Protein AF-N9TD05-F1 (afdb_monomer_lite)

Radius of gyration: 13.07 Å; chains: 1; bounding box: 23×29×31 Å

Structure (mmCIF, N/CA/C/O backbone):
data_AF-N9TD05-F1
#
_entry.id   AF-N9TD05-F1
#
loop_
_atom_site.group_PDB
_atom_site.id
_atom_site.type_symbol
_atom_site.label_atom_id
_atom_site.label_alt_id
_atom_site.label_comp_id
_atom_site.label_asym_id
_atom_site.label_entity_id
_atom_site.label_seq_id
_atom_site.pdbx_PDB_ins_code
_atom_site.Cartn_x
_atom_site.Cartn_y
_atom_site.Cartn_z
_atom_site.occupancy
_atom_site.B_iso_or_equiv
_atom_site.auth_seq_id
_atom_site.auth_comp_id
_atom_site.auth_asym_id
_atom_site.auth_atom_id
_atom_site.pdbx_PDB_model_num
ATOM 1 N N . MET A 1 1 ? 14.920 15.778 -25.817 1.00 37.72 1 MET A N 1
ATOM 2 C CA . MET A 1 1 ? 14.920 14.300 -25.759 1.00 37.72 1 MET A CA 1
ATOM 3 C C . MET A 1 1 ? 14.077 13.878 -24.570 1.00 37.72 1 MET A C 1
ATOM 5 O O . MET A 1 1 ? 14.440 14.206 -23.447 1.00 37.72 1 MET A O 1
ATOM 9 N N . ILE A 1 2 ? 12.938 13.228 -24.810 1.00 45.41 2 ILE A N 1
ATOM 10 C CA . ILE A 1 2 ? 12.154 12.592 -23.745 1.00 45.41 2 ILE A CA 1
ATOM 11 C C . ILE A 1 2 ? 12.961 11.364 -23.310 1.00 45.41 2 ILE A C 1
ATOM 13 O O . ILE A 1 2 ? 13.153 10.449 -24.107 1.00 45.41 2 ILE A O 1
ATOM 17 N N . LYS A 1 3 ? 13.521 11.380 -22.095 1.00 52.09 3 LYS A N 1
ATOM 18 C CA . LYS A 1 3 ? 14.152 10.191 -21.513 1.00 52.09 3 LYS A CA 1
ATOM 19 C C . LYS A 1 3 ? 13.043 9.170 -21.286 1.00 52.09 3 LYS A C 1
ATOM 21 O O . LYS A 1 3 ? 12.153 9.422 -20.478 1.00 52.09 3 LYS A O 1
ATOM 26 N N . SER A 1 4 ? 13.087 8.056 -22.011 1.00 59.09 4 SER A N 1
ATOM 27 C CA . SER A 1 4 ? 12.274 6.881 -21.715 1.00 59.09 4 SER A CA 1
ATOM 28 C C . SER A 1 4 ? 12.447 6.553 -20.235 1.00 59.09 4 SER A C 1
ATOM 30 O O . SER A 1 4 ? 13.568 6.326 -19.777 1.00 59.09 4 SER A O 1
ATOM 32 N N . ILE A 1 5 ? 11.359 6.621 -19.470 1.00 61.62 5 ILE A N 1
ATOM 33 C CA . ILE A 1 5 ? 11.338 6.137 -18.094 1.00 61.62 5 ILE A CA 1
ATOM 34 C C . ILE A 1 5 ? 11.529 4.628 -18.221 1.00 61.62 5 ILE A C 1
ATOM 36 O O . ILE A 1 5 ? 10.637 3.931 -18.695 1.00 61.62 5 ILE A O 1
ATOM 40 N N . ASP A 1 6 ? 12.726 4.148 -17.899 1.00 52.84 6 ASP A N 1
ATOM 41 C CA . ASP A 1 6 ? 13.016 2.722 -17.823 1.00 52.84 6 ASP A CA 1
ATOM 42 C C . ASP A 1 6 ? 12.161 2.131 -16.691 1.00 52.84 6 ASP A C 1
ATOM 44 O O . ASP A 1 6 ? 12.480 2.247 -15.509 1.00 52.84 6 ASP A O 1
ATOM 48 N N . LEU A 1 7 ? 11.008 1.568 -17.062 1.00 55.66 7 LEU A N 1
ATOM 49 C CA . LEU A 1 7 ? 10.098 0.851 -16.163 1.00 55.66 7 LEU A CA 1
ATOM 50 C C . LEU A 1 7 ? 10.604 -0.573 -15.859 1.00 55.66 7 LEU A C 1
ATOM 52 O O . LEU A 1 7 ? 9.962 -1.313 -15.121 1.00 55.66 7 LEU A O 1
ATOM 56 N N . THR A 1 8 ? 11.760 -0.943 -16.413 1.00 52.22 8 THR A N 1
ATOM 57 C CA . THR A 1 8 ? 12.412 -2.253 -16.304 1.00 52.22 8 THR A CA 1
ATOM 58 C C . THR A 1 8 ? 13.166 -2.447 -14.986 1.00 52.22 8 THR A C 1
ATOM 60 O O . THR A 1 8 ? 13.685 -3.528 -14.721 1.00 52.22 8 THR A O 1
ATOM 63 N N . ASN A 1 9 ? 13.192 -1.437 -14.108 1.00 52.50 9 ASN A N 1
ATOM 64 C CA . ASN A 1 9 ? 13.637 -1.571 -12.717 1.00 52.50 9 ASN A CA 1
ATOM 65 C C . ASN A 1 9 ? 12.578 -2.312 -11.867 1.00 52.50 9 ASN A C 1
ATOM 67 O O . ASN A 1 9 ? 12.033 -1.789 -10.896 1.00 52.50 9 ASN A O 1
ATOM 71 N N . THR A 1 10 ? 12.277 -3.553 -12.248 1.00 57.00 10 THR A N 1
ATOM 72 C CA . THR A 1 10 ? 11.257 -4.433 -11.653 1.00 57.00 10 THR A CA 1
ATOM 73 C C . THR A 1 10 ? 11.693 -5.057 -10.316 1.00 57.00 10 THR A C 1
ATOM 75 O O . THR A 1 10 ? 11.025 -5.939 -9.797 1.00 57.00 10 THR A O 1
ATOM 78 N N . GLU A 1 11 ? 12.791 -4.605 -9.703 1.00 58.06 11 GLU A N 1
ATOM 79 C CA . GLU A 1 11 ? 13.316 -5.222 -8.471 1.00 58.06 11 GLU A CA 1
ATOM 80 C C . GLU A 1 11 ? 13.685 -4.228 -7.365 1.00 58.06 11 GLU A C 1
ATOM 82 O O . GLU A 1 11 ? 14.279 -4.611 -6.352 1.00 58.06 11 GLU A O 1
ATOM 87 N N . ARG A 1 12 ? 13.289 -2.949 -7.472 1.00 58.47 12 ARG A N 1
ATOM 88 C CA . ARG A 1 12 ? 13.306 -2.097 -6.27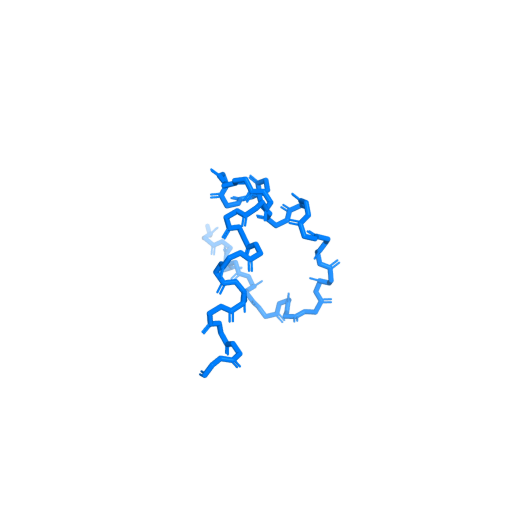5 1.00 58.47 12 ARG A CA 1
ATOM 89 C C . ARG A 1 12 ? 12.244 -2.605 -5.315 1.00 58.47 12 ARG A C 1
ATOM 91 O O . ARG A 1 12 ? 11.064 -2.302 -5.467 1.00 58.47 12 ARG A O 1
ATOM 98 N N . ARG A 1 13 ? 12.683 -3.353 -4.301 1.00 64.62 13 ARG A N 1
ATOM 99 C CA . ARG A 1 13 ? 11.887 -3.662 -3.112 1.00 64.62 13 ARG A CA 1
ATOM 100 C C . ARG A 1 13 ? 11.576 -2.343 -2.412 1.00 64.62 13 ARG A C 1
ATOM 102 O O . ARG A 1 13 ? 12.354 -1.858 -1.599 1.00 64.62 13 ARG A O 1
ATOM 109 N N . VAL A 1 14 ? 10.470 -1.727 -2.798 1.00 68.88 14 VAL A N 1
ATOM 110 C CA . VAL A 1 14 ? 9.911 -0.565 -2.118 1.00 68.88 14 VAL A CA 1
ATOM 111 C C . VAL A 1 14 ? 9.093 -1.066 -0.940 1.00 68.88 14 VAL A C 1
ATOM 113 O O . VAL A 1 14 ? 8.278 -1.977 -1.080 1.00 68.88 14 VAL A O 1
ATOM 116 N N . SER A 1 15 ? 9.335 -0.494 0.236 1.00 75.62 15 SER A N 1
ATOM 117 C CA . SER A 1 15 ? 8.528 -0.784 1.419 1.00 75.62 15 SER A CA 1
ATOM 118 C C . SER A 1 15 ? 7.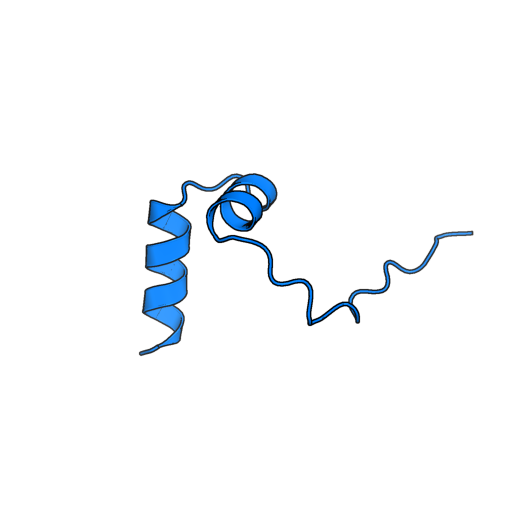067 -0.417 1.160 1.00 75.62 15 SER A C 1
ATOM 120 O O . SER A 1 15 ? 6.785 0.553 0.453 1.00 75.62 15 SER A O 1
ATOM 122 N N . THR A 1 16 ? 6.137 -1.143 1.781 1.00 78.56 16 THR A N 1
ATOM 123 C CA . THR A 1 16 ? 4.689 -0.910 1.658 1.00 78.56 16 THR A CA 1
ATOM 124 C C . THR A 1 16 ? 4.314 0.550 1.935 1.00 78.56 16 THR A C 1
ATOM 126 O O . THR A 1 16 ? 3.566 1.144 1.164 1.00 78.56 16 THR A O 1
ATOM 129 N N . ALA A 1 17 ? 4.928 1.169 2.948 1.00 79.00 17 ALA A N 1
ATOM 130 C CA . ALA A 1 17 ? 4.770 2.589 3.263 1.00 79.00 17 ALA A CA 1
ATOM 131 C C . ALA A 1 17 ? 5.198 3.521 2.116 1.00 79.00 17 ALA A C 1
ATOM 133 O O . ALA A 1 17 ? 4.502 4.478 1.782 1.00 79.00 17 ALA A O 1
ATOM 134 N N . GLU A 1 18 ? 6.334 3.234 1.476 1.00 82.62 18 GLU A N 1
ATOM 135 C CA . GLU A 1 18 ? 6.861 4.053 0.382 1.00 82.62 18 GLU A CA 1
ATOM 136 C C . GLU A 1 18 ? 6.002 3.909 -0.883 1.00 82.62 18 GLU A C 1
ATOM 138 O O . GLU A 1 18 ? 5.782 4.875 -1.615 1.00 82.62 18 GLU A O 1
ATOM 143 N N . PHE A 1 19 ? 5.469 2.712 -1.122 1.00 82.94 19 PHE A N 1
ATOM 144 C CA . 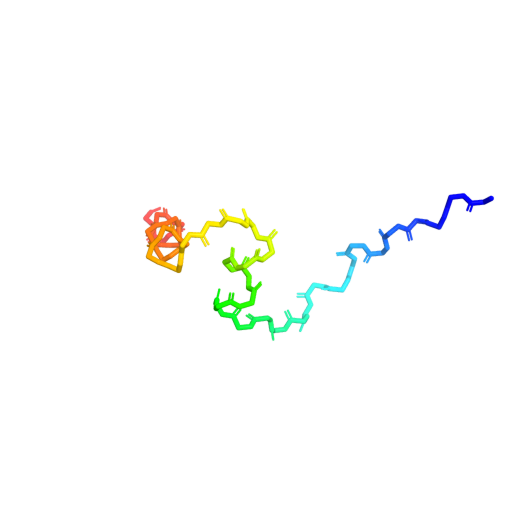PHE A 1 19 ? 4.530 2.465 -2.209 1.00 82.94 19 PHE A CA 1
ATOM 145 C C . PHE A 1 19 ? 3.181 3.155 -1.967 1.00 82.94 19 PHE A C 1
ATOM 147 O O . PHE A 1 19 ? 2.671 3.821 -2.866 1.00 82.94 19 PHE A O 1
ATOM 154 N N . ALA A 1 20 ? 2.636 3.063 -0.750 1.00 83.00 20 ALA A N 1
ATOM 155 C CA . ALA A 1 20 ? 1.400 3.740 -0.356 1.00 83.00 20 ALA A CA 1
ATOM 156 C C . ALA A 1 20 ? 1.519 5.260 -0.546 1.00 83.00 20 ALA A C 1
ATOM 158 O O . ALA A 1 20 ? 0.661 5.883 -1.175 1.0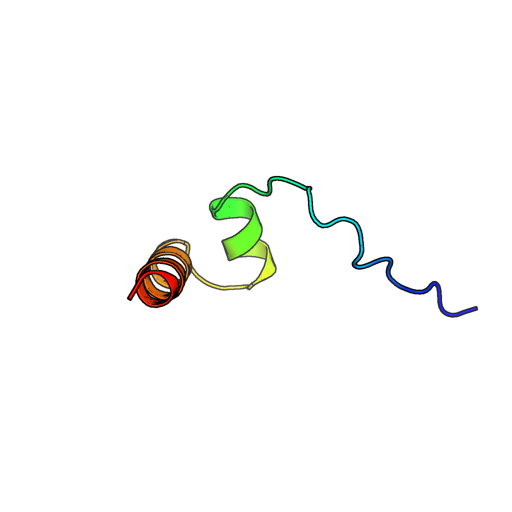0 83.00 20 ALA A O 1
ATOM 159 N N . LEU A 1 21 ? 2.649 5.832 -0.113 1.00 83.75 21 LEU A N 1
ATOM 160 C CA . LEU A 1 21 ? 2.951 7.250 -0.275 1.00 83.75 21 LEU A CA 1
ATOM 161 C C . LEU A 1 21 ? 3.007 7.672 -1.752 1.00 83.75 21 LEU A C 1
ATOM 163 O O . LEU A 1 21 ? 2.396 8.676 -2.118 1.00 83.75 21 LEU A O 1
ATOM 167 N N . ARG A 1 22 ? 3.692 6.906 -2.616 1.00 84.00 22 ARG A N 1
ATOM 168 C CA . ARG A 1 22 ? 3.767 7.204 -4.062 1.00 84.00 22 ARG A CA 1
ATOM 169 C C . ARG A 1 22 ? 2.423 7.089 -4.776 1.00 84.00 22 ARG A C 1
ATOM 171 O O . ARG A 1 22 ? 2.189 7.818 -5.733 1.00 84.00 22 ARG A O 1
ATOM 178 N N . MET A 1 23 ? 1.559 6.194 -4.311 1.00 83.69 23 MET A N 1
ATOM 179 C CA . MET A 1 23 ? 0.212 5.996 -4.850 1.00 83.69 23 MET A CA 1
ATOM 180 C C . MET A 1 23 ? -0.815 6.983 -4.271 1.00 83.69 23 MET A C 1
ATOM 182 O O . MET A 1 23 ? -1.961 6.976 -4.710 1.00 83.69 23 MET A O 1
ATOM 186 N N . ASN A 1 24 ? -0.418 7.829 -3.309 1.00 88.06 24 ASN A N 1
ATOM 187 C CA . ASN A 1 24 ? -1.298 8.739 -2.570 1.00 88.06 24 ASN A CA 1
ATOM 188 C C . ASN A 1 24 ? -2.480 8.023 -1.884 1.00 88.06 24 ASN A C 1
ATOM 190 O O . ASN A 1 24 ? -3.570 8.568 -1.759 1.00 88.06 24 ASN A O 1
ATOM 194 N N . ILE A 1 25 ? -2.255 6.790 -1.429 1.00 87.69 25 ILE A N 1
ATOM 195 C CA . ILE A 1 25 ? -3.241 5.978 -0.707 1.00 87.69 25 ILE A CA 1
ATOM 196 C C . ILE A 1 25 ? -2.710 5.641 0.683 1.00 87.69 25 ILE A C 1
ATOM 198 O O . ILE A 1 25 ? -1.506 5.658 0.932 1.00 87.69 25 ILE A O 1
ATOM 202 N N . SER A 1 26 ? -3.600 5.311 1.614 1.00 86.44 26 SER A N 1
ATOM 203 C CA . SER A 1 26 ? -3.175 4.817 2.926 1.00 86.44 26 SER A CA 1
ATOM 204 C C . SER A 1 26 ? -2.638 3.387 2.834 1.00 86.44 26 SER A C 1
ATOM 206 O O . SER A 1 26 ? -3.122 2.585 2.036 1.00 86.44 26 SER A O 1
ATOM 208 N N . GLU A 1 27 ? -1.703 3.022 3.716 1.00 83.38 27 GLU A N 1
ATOM 209 C CA . GLU A 1 27 ? -1.163 1.654 3.784 1.00 83.38 27 GLU A CA 1
ATOM 210 C C . GLU A 1 27 ? -2.264 0.602 3.948 1.00 83.38 27 GLU A C 1
ATOM 212 O O . GLU A 1 27 ? -2.204 -0.448 3.320 1.00 83.38 27 GLU A O 1
ATOM 217 N N . LYS A 1 28 ? -3.317 0.901 4.720 1.00 86.81 28 LYS A N 1
ATOM 218 C CA . LYS A 1 28 ? -4.482 0.015 4.867 1.00 86.81 28 LYS A CA 1
ATOM 219 C C . LYS A 1 28 ? -5.152 -0.296 3.525 1.00 86.81 28 LYS A C 1
ATOM 221 O O . LYS A 1 28 ? -5.511 -1.441 3.283 1.00 86.81 28 LYS A O 1
ATOM 226 N N . GLU A 1 29 ? -5.332 0.708 2.673 1.00 84.81 29 GLU A N 1
ATOM 227 C CA . GLU A 1 29 ? -5.950 0.540 1.353 1.00 84.81 29 GLU A CA 1
ATOM 228 C C . GLU A 1 29 ? -5.024 -0.218 0.399 1.00 84.81 29 GLU A C 1
ATOM 230 O O . GLU A 1 29 ? -5.472 -1.040 -0.395 1.00 84.81 29 GLU A O 1
ATOM 235 N N . LEU A 1 30 ? -3.716 -0.003 0.527 1.00 85.88 30 LEU A N 1
ATOM 236 C CA . LEU A 1 30 ? -2.726 -0.790 -0.189 1.00 85.88 30 LEU A CA 1
ATOM 237 C C . LEU A 1 30 ? -2.763 -2.270 0.225 1.00 85.88 30 LEU A C 1
ATOM 239 O O . LEU A 1 30 ? -2.794 -3.134 -0.647 1.00 85.88 30 LEU A O 1
ATOM 243 N N . TYR A 1 31 ? -2.806 -2.573 1.526 1.00 84.25 31 TYR A N 1
ATOM 244 C CA . TYR A 1 31 ? -2.937 -3.947 2.023 1.00 84.25 31 TYR A CA 1
ATOM 245 C C . TYR A 1 31 ? -4.241 -4.605 1.564 1.00 84.25 31 TYR A C 1
ATOM 247 O O . TYR A 1 31 ? -4.217 -5.767 1.173 1.00 84.25 31 TYR A O 1
ATOM 255 N N . ASP A 1 32 ? -5.352 -3.866 1.558 1.00 85.69 32 ASP A N 1
ATOM 256 C CA . ASP A 1 32 ? -6.649 -4.350 1.072 1.00 85.69 32 ASP A CA 1
ATOM 257 C C . ASP A 1 32 ? -6.582 -4.739 -0.418 1.00 85.69 32 ASP A C 1
ATOM 259 O O . ASP A 1 32 ? -6.959 -5.845 -0.806 1.00 85.69 32 ASP A O 1
ATOM 263 N N . ARG A 1 33 ? -5.966 -3.887 -1.247 1.00 80.75 33 ARG A N 1
ATOM 264 C CA . ARG A 1 33 ? -5.753 -4.153 -2.680 1.00 80.75 33 ARG A CA 1
ATOM 265 C C . ARG A 1 33 ? -4.791 -5.311 -2.942 1.00 80.75 33 ARG A C 1
ATOM 267 O O . ARG A 1 33 ? -5.021 -6.090 -3.861 1.00 80.75 33 ARG A O 1
ATOM 274 N N . MET A 1 34 ? -3.736 -5.445 -2.141 1.00 78.88 34 MET A N 1
ATOM 275 C CA . MET A 1 34 ? -2.802 -6.573 -2.248 1.00 78.88 34 MET A CA 1
ATOM 276 C C . MET A 1 34 ? -3.452 -7.888 -1.803 1.00 78.88 34 MET A C 1
ATOM 278 O O . MET A 1 34 ? -3.234 -8.921 -2.429 1.00 78.88 34 MET A O 1
ATOM 282 N N . ALA A 1 35 ? -4.302 -7.857 -0.773 1.00 72.62 35 ALA A N 1
ATOM 283 C CA . ALA A 1 35 ? -5.059 -9.025 -0.328 1.00 72.62 35 ALA A CA 1
ATOM 284 C C . ALA A 1 35 ? -6.058 -9.518 -1.390 1.00 72.62 35 ALA A C 1
ATOM 286 O O . ALA A 1 35 ? -6.322 -10.717 -1.471 1.00 72.62 35 ALA A O 1
ATOM 287 N N . LEU A 1 36 ? -6.576 -8.620 -2.237 1.00 61.06 36 LEU A N 1
ATOM 288 C CA . LEU A 1 36 ? 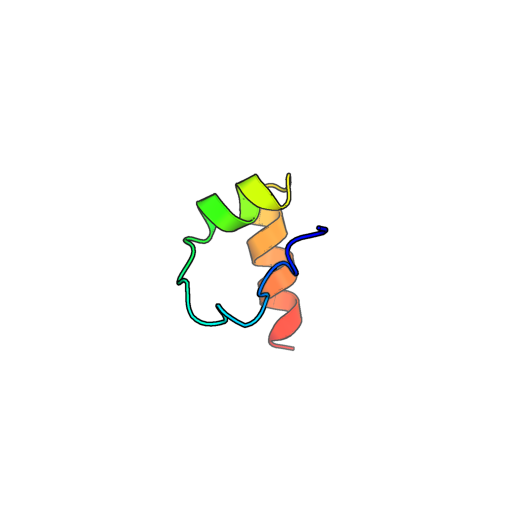-7.430 -8.974 -3.376 1.00 61.06 36 LEU A CA 1
ATOM 289 C C . LEU A 1 36 ? -6.671 -9.648 -4.531 1.00 61.06 36 LEU A C 1
ATOM 291 O O . LEU A 1 36 ? -7.296 -10.360 -5.309 1.00 61.06 36 LEU A O 1
ATOM 295 N N . LEU A 1 37 ? -5.349 -9.469 -4.639 1.00 62.16 37 LEU A N 1
ATOM 296 C CA . LEU A 1 37 ? -4.523 -10.094 -5.684 1.00 62.16 37 LEU A CA 1
ATOM 297 C C . LEU A 1 37 ? -4.243 -11.588 -5.417 1.00 62.16 37 LEU A C 1
ATOM 299 O O . LEU A 1 37 ? -3.813 -12.302 -6.315 1.00 62.16 37 LEU A O 1
ATOM 303 N N . HIS A 1 38 ? -4.477 -12.065 -4.190 1.00 58.41 38 HIS A N 1
ATOM 304 C CA . HIS A 1 38 ? -4.237 -13.450 -3.758 1.00 58.41 38 HIS A CA 1
ATOM 305 C C . HIS A 1 38 ? -5.524 -14.300 -3.660 1.00 58.41 38 HIS A C 1
ATOM 307 O O . HIS A 1 38 ? -5.517 -15.342 -3.001 1.00 58.41 38 HIS A O 1
ATOM 313 N N . LYS A 1 39 ? -6.626 -13.860 -4.279 1.00 50.31 39 LYS A N 1
ATOM 314 C CA . LYS A 1 39 ? -7.875 -14.630 -4.398 1.00 50.31 39 LYS A CA 1
ATOM 315 C C . LYS A 1 39 ? -8.058 -15.220 -5.787 1.00 50.31 39 LYS A C 1
ATOM 317 O O . LYS A 1 39 ? -7.706 -14.530 -6.766 1.00 50.31 39 LYS A O 1
#

pLDDT: mean 70.42, std 14.46, range [37.72, 88.06]

Secondary structure (DSSP, 8-state):
------TT-TT----HHHHHHHTTS-HHHHHHHHHHTT-

Foldseek 3Di:
DPPPPPPVPPPPPDPLCRVCV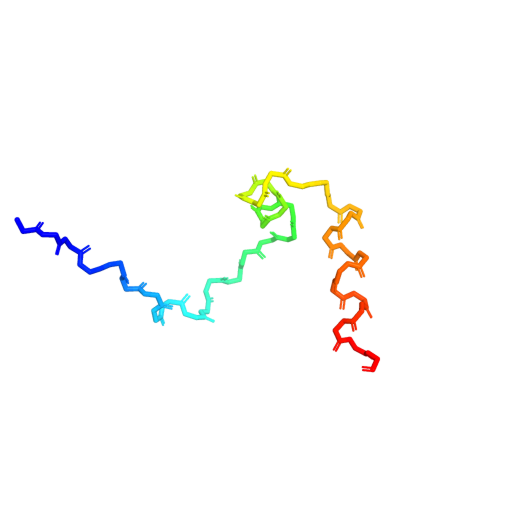VVVHDSVVSVVVVVVVVD

Sequence (39 aa):
MIKSIDLTNTERRVSTAEFALRMNISEKELYDRMALLHK